Protein AF-A0A3D0T411-F1 (afdb_monomer_lite)

pLDDT: mean 79.05, std 13.19, range [39.53, 97.0]

Foldseek 3Di:
DDPVVVVVVVVVVVVVVVVVVVVVVVVVVVVVVVVVVVVVVVVCVVVVVVVPDPPDDPPDDADDDPAWDWQADAPLVLWFWTWIQHPQQKIFTWHQDPNHTGGQDIDHDHPQWDWHWDADPNWIWIWTQHPQQKIKTQTGDHNVRDCPPPHPPPDDSVDTDIDGDDPVVSVPDPDD

Secondary structure (DSSP, 8-state):
--HHHHHHHHHHHHHHHHHHHHHHHHHHHHHHHHHHHHHHHHHHHHHHHHHS----------PPSTT-EEEEE--GGGTPEEEEEETTTEEEEEEEETTEEEEEEEEE--TTSEEEEEEETTEEEEEEE-TTSEEEEEEPP-TTS----S-TTT---TT-EEEEPPHHHHTT-S--

Radius of gyration: 36.11 Å; chains: 1; bounding box: 95×29×91 Å

Sequence (176 aa):
MNVASQQVSFLKKRLRRDRIARSVISVFGYIVLLTMVMIIWHLFSQAMHIAASPGVKPRQEMPVLSGGEFLYVGDTANGQAAVIDGPGCSVSLARLDNGILSSRQTLRRPCSHSLDVVTSYGLPYVVDISASGQVRLLPVPTVSQPLRQSNFIDTPLANEMSFALPQGVWAQQTGW

Structure (mmCIF, N/CA/C/O backbone):
data_AF-A0A3D0T411-F1
#
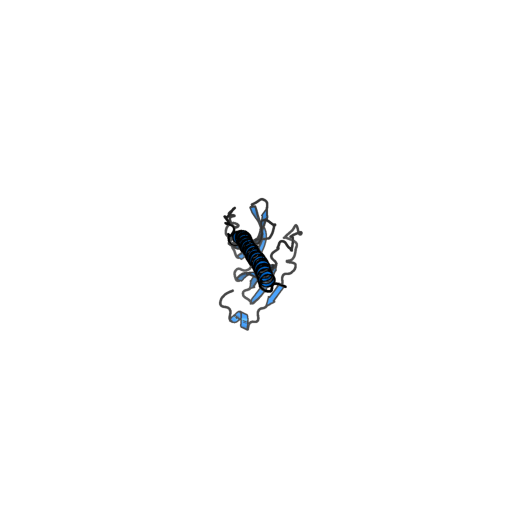_entry.id   AF-A0A3D0T411-F1
#
loop_
_atom_site.group_PDB
_atom_site.id
_atom_site.type_symbol
_atom_site.label_atom_id
_atom_site.label_alt_id
_atom_site.label_comp_id
_atom_site.label_asym_id
_atom_site.label_entity_id
_atom_site.label_seq_id
_atom_site.pdbx_PDB_ins_code
_atom_site.Cartn_x
_atom_site.Cartn_y
_atom_site.Cartn_z
_atom_site.occupancy
_atom_site.B_iso_or_equiv
_atom_site.auth_seq_id
_atom_site.auth_comp_id
_atom_site.auth_asym_id
_atom_site.auth_atom_id
_atom_site.pdbx_PDB_model_num
ATOM 1 N N . MET A 1 1 ? 74.985 -10.818 -60.826 1.00 50.50 1 MET A N 1
ATOM 2 C CA . MET A 1 1 ? 73.679 -10.726 -60.130 1.00 50.50 1 MET A CA 1
ATOM 3 C C . MET A 1 1 ? 73.614 -9.378 -59.413 1.00 50.50 1 MET A C 1
ATOM 5 O O . MET A 1 1 ? 74.494 -9.104 -58.611 1.00 50.50 1 MET A O 1
ATOM 9 N N . ASN A 1 2 ? 72.661 -8.502 -59.762 1.00 54.12 2 ASN A N 1
ATOM 10 C CA . ASN A 1 2 ? 72.645 -7.096 -59.323 1.00 54.12 2 ASN A CA 1
ATOM 11 C C . ASN A 1 2 ? 71.898 -6.902 -57.992 1.00 54.12 2 ASN A C 1
ATOM 13 O O . ASN A 1 2 ? 70.666 -6.863 -57.955 1.00 54.12 2 ASN A O 1
ATOM 17 N N . VAL A 1 3 ? 72.663 -6.707 -56.917 1.00 59.53 3 VAL A N 1
ATOM 18 C CA . VAL A 1 3 ? 72.201 -6.544 -55.524 1.00 59.53 3 VAL A CA 1
ATOM 19 C C . VAL A 1 3 ? 71.229 -5.360 -55.353 1.00 59.53 3 VAL A C 1
ATOM 21 O O . VAL A 1 3 ? 70.267 -5.442 -54.589 1.00 59.53 3 VAL A O 1
ATOM 24 N N . ALA A 1 4 ? 71.402 -4.295 -56.144 1.00 60.97 4 ALA A N 1
ATOM 25 C CA . ALA A 1 4 ? 70.545 -3.106 -56.125 1.00 60.97 4 ALA A CA 1
ATOM 26 C C . ALA A 1 4 ? 69.099 -3.388 -56.586 1.00 60.97 4 ALA A C 1
ATOM 28 O O . ALA A 1 4 ? 68.141 -2.900 -55.988 1.00 60.97 4 ALA A O 1
ATOM 29 N N . SER A 1 5 ? 68.917 -4.233 -57.609 1.00 61.34 5 SER A N 1
ATOM 30 C CA . SER A 1 5 ? 67.579 -4.607 -58.104 1.00 61.34 5 SER A CA 1
ATOM 31 C C . SER A 1 5 ? 66.794 -5.432 -57.076 1.00 61.34 5 SER A C 1
ATOM 33 O O . SER A 1 5 ? 65.580 -5.275 -56.913 1.00 61.34 5 SER A O 1
ATOM 35 N N . GLN A 1 6 ? 67.513 -6.250 -56.305 1.00 61.28 6 GLN A N 1
ATOM 36 C CA . GLN A 1 6 ? 66.954 -7.077 -55.248 1.00 61.28 6 GLN A CA 1
ATOM 37 C C . GLN A 1 6 ? 66.512 -6.201 -54.062 1.00 61.28 6 GLN A C 1
ATOM 39 O O . GLN A 1 6 ? 65.373 -6.331 -53.612 1.00 61.28 6 GLN A O 1
ATOM 44 N N . GLN A 1 7 ? 67.316 -5.217 -53.638 1.00 62.72 7 GLN A N 1
ATOM 45 C CA . GLN A 1 7 ? 66.957 -4.275 -52.564 1.00 62.72 7 GLN A CA 1
ATOM 46 C C . GLN A 1 7 ? 65.710 -3.423 -52.875 1.00 62.72 7 GLN A C 1
ATOM 48 O O . GLN A 1 7 ? 64.830 -3.292 -52.019 1.00 62.72 7 GLN A O 1
ATOM 53 N N . VAL A 1 8 ? 65.566 -2.907 -54.102 1.00 63.59 8 VAL A N 1
ATOM 54 C CA . VAL A 1 8 ? 64.381 -2.122 -54.513 1.00 63.59 8 VAL A CA 1
ATOM 55 C C . VAL A 1 8 ? 63.105 -2.975 -54.485 1.00 63.59 8 VAL A C 1
ATOM 57 O O . VAL A 1 8 ? 62.043 -2.509 -54.059 1.00 63.59 8 VAL A O 1
ATOM 60 N N . SER A 1 9 ? 63.199 -4.253 -54.870 1.00 67.00 9 SER A N 1
ATOM 61 C CA . SER A 1 9 ? 62.064 -5.183 -54.821 1.00 67.00 9 SER A CA 1
ATOM 62 C C . SER A 1 9 ? 61.599 -5.483 -53.384 1.00 67.00 9 SER A C 1
ATOM 64 O O . SER A 1 9 ? 60.392 -5.503 -53.115 1.00 67.00 9 SER A O 1
ATOM 66 N N . PHE A 1 10 ? 62.536 -5.617 -52.435 1.00 69.25 10 PHE A N 1
ATOM 67 C CA . PHE A 1 10 ? 62.240 -5.817 -51.013 1.00 69.25 10 PHE A CA 1
ATOM 68 C C . PHE A 1 10 ? 61.581 -4.585 -50.380 1.00 69.25 10 PHE A C 1
ATOM 70 O O . PHE A 1 10 ? 60.576 -4.724 -49.676 1.00 69.25 10 PHE A O 1
ATOM 77 N N . LEU A 1 11 ? 62.078 -3.378 -50.674 1.00 71.88 11 LEU A N 1
ATOM 78 C CA . LEU A 1 11 ? 61.487 -2.126 -50.185 1.00 71.88 11 LEU A CA 1
ATOM 79 C C . LEU A 1 11 ? 60.061 -1.920 -50.719 1.00 71.88 11 LEU A C 1
ATOM 81 O O . LEU A 1 11 ? 59.152 -1.601 -49.950 1.00 71.88 11 LEU A O 1
ATOM 85 N N . LYS A 1 12 ? 59.821 -2.203 -52.008 1.00 72.75 12 LYS A N 1
ATOM 86 C CA . LYS A 1 12 ? 58.486 -2.122 -52.629 1.00 72.75 12 LYS A CA 1
ATOM 87 C C . LYS A 1 12 ? 57.496 -3.125 -52.020 1.00 72.75 12 LYS A C 1
ATOM 89 O O . LYS A 1 12 ? 56.330 -2.786 -51.806 1.00 72.75 12 LYS A O 1
ATOM 94 N N . LYS A 1 13 ? 57.950 -4.342 -51.696 1.00 73.88 13 LYS A N 1
ATOM 95 C CA . LYS A 1 13 ? 57.141 -5.365 -51.006 1.00 73.88 13 LYS A CA 1
ATOM 96 C C . LYS A 1 13 ? 56.803 -4.948 -49.569 1.00 73.88 13 LYS A C 1
ATOM 98 O O . LYS A 1 13 ? 55.662 -5.119 -49.139 1.00 73.88 13 LYS A O 1
ATOM 103 N N . ARG A 1 14 ? 57.755 -4.342 -48.851 1.00 73.12 14 ARG A N 1
ATOM 104 C CA . ARG A 1 14 ? 57.558 -3.837 -47.481 1.00 73.12 14 ARG A CA 1
ATOM 105 C C . ARG A 1 14 ? 56.563 -2.674 -47.438 1.00 73.12 14 ARG A C 1
ATOM 107 O O . ARG A 1 14 ? 55.653 -2.708 -46.621 1.00 73.12 14 ARG A O 1
ATOM 114 N N . LEU A 1 15 ? 56.661 -1.727 -48.376 1.00 75.44 15 LEU A N 1
ATOM 115 C CA . LEU A 1 15 ? 55.732 -0.594 -48.511 1.00 75.44 15 LEU A CA 1
ATOM 116 C C . LEU A 1 15 ? 54.283 -1.029 -48.779 1.00 75.44 15 LEU A C 1
ATOM 118 O O . LEU A 1 15 ? 53.353 -0.455 -48.215 1.00 75.44 15 LEU A O 1
ATOM 122 N N . ARG A 1 16 ? 54.067 -2.062 -49.608 1.00 75.94 16 ARG A N 1
ATOM 123 C CA . ARG A 1 16 ? 52.720 -2.622 -49.832 1.00 75.94 16 ARG A CA 1
ATOM 124 C C . ARG A 1 16 ? 52.153 -3.256 -48.567 1.00 75.94 16 ARG A C 1
ATOM 126 O O . ARG A 1 16 ? 50.993 -3.019 -48.247 1.00 75.94 16 ARG A O 1
ATOM 133 N N . ARG A 1 17 ? 52.970 -4.018 -47.834 1.00 77.62 17 ARG A N 1
ATOM 134 C CA . ARG A 1 17 ? 52.554 -4.637 -46.568 1.00 77.62 17 ARG A CA 1
ATOM 135 C C . ARG A 1 17 ? 52.223 -3.588 -45.508 1.00 77.62 17 ARG A C 1
ATOM 137 O O . ARG A 1 17 ? 51.233 -3.744 -44.809 1.00 77.62 17 ARG A O 1
ATOM 144 N N . ASP A 1 18 ? 52.997 -2.508 -45.448 1.00 80.62 18 ASP A N 1
ATOM 145 C CA . ASP A 1 18 ? 52.773 -1.407 -44.507 1.00 80.62 18 ASP A CA 1
ATOM 146 C C . ASP A 1 18 ? 51.492 -0.617 -44.834 1.00 80.62 18 ASP A C 1
ATOM 148 O O . ASP A 1 18 ? 50.728 -0.254 -43.943 1.00 80.62 18 ASP A O 1
ATOM 152 N N . ARG A 1 19 ? 51.183 -0.425 -46.126 1.00 81.06 19 ARG A N 1
ATOM 153 C CA . ARG A 1 19 ? 49.922 0.194 -46.569 1.00 81.06 19 ARG A CA 1
ATOM 154 C C . ARG A 1 19 ? 48.703 -0.678 -46.261 1.00 81.06 19 ARG A C 1
ATOM 156 O O . ARG A 1 19 ? 47.691 -0.152 -45.808 1.00 81.06 19 ARG A O 1
ATOM 163 N N . ILE A 1 20 ? 48.807 -1.992 -46.470 1.00 83.94 20 ILE A N 1
ATOM 164 C CA . ILE A 1 20 ? 47.746 -2.942 -46.105 1.00 83.94 20 ILE A CA 1
ATOM 165 C C . ILE A 1 20 ? 47.559 -2.949 -44.585 1.00 83.94 20 ILE A C 1
ATOM 167 O O . ILE A 1 20 ? 46.431 -2.835 -44.123 1.00 83.94 20 ILE A O 1
ATOM 171 N N . ALA A 1 21 ? 48.647 -2.993 -43.810 1.00 83.56 21 ALA A N 1
ATOM 172 C CA . ALA A 1 21 ? 48.584 -2.962 -42.351 1.00 83.56 21 ALA A CA 1
ATOM 173 C C . ALA A 1 21 ? 47.899 -1.687 -41.833 1.00 83.56 21 ALA A C 1
ATOM 175 O O . ALA A 1 21 ? 46.971 -1.782 -41.036 1.00 83.56 21 ALA A O 1
ATOM 176 N N . ARG A 1 22 ? 48.272 -0.503 -42.341 1.00 85.19 22 ARG A N 1
ATOM 177 C CA . ARG A 1 22 ? 47.597 0.757 -41.977 1.00 85.19 22 ARG A CA 1
ATOM 178 C C . ARG A 1 22 ? 46.120 0.760 -42.350 1.00 85.19 22 ARG A C 1
ATOM 180 O O . ARG A 1 22 ? 45.303 1.223 -41.561 1.00 85.19 22 ARG A O 1
ATOM 187 N N . SER A 1 23 ? 45.772 0.225 -43.520 1.00 87.25 23 SER A N 1
ATOM 188 C CA . SER A 1 23 ? 44.373 0.128 -43.940 1.00 87.25 23 SER A CA 1
ATOM 189 C C . SER A 1 23 ? 43.571 -0.795 -43.024 1.00 87.25 23 SER A C 1
ATOM 191 O O . SER A 1 23 ? 42.468 -0.439 -42.630 1.00 87.25 23 SER A O 1
ATOM 193 N N . VAL A 1 24 ? 44.123 -1.952 -42.645 1.00 89.75 24 VAL A N 1
ATOM 194 C CA . VAL A 1 24 ? 43.460 -2.907 -41.743 1.00 89.75 24 VAL A CA 1
ATOM 195 C C . VAL A 1 24 ? 43.257 -2.295 -40.358 1.00 89.75 24 VAL A C 1
ATOM 197 O O . VAL A 1 24 ? 42.156 -2.367 -39.820 1.00 89.75 24 VAL A O 1
ATOM 200 N N . ILE A 1 25 ? 44.283 -1.635 -39.812 1.00 91.62 25 ILE A N 1
ATOM 201 C CA . ILE A 1 25 ? 44.207 -0.967 -38.505 1.00 91.62 25 ILE A CA 1
ATOM 202 C C . ILE A 1 25 ? 43.141 0.136 -38.525 1.00 91.62 25 ILE A C 1
ATOM 204 O O . ILE A 1 25 ? 42.326 0.218 -37.610 1.00 91.62 25 ILE A O 1
ATOM 208 N N . SER A 1 26 ? 43.104 0.951 -39.583 1.00 91.31 26 SER A N 1
ATOM 209 C CA . SER A 1 26 ? 42.122 2.033 -39.705 1.00 91.31 26 SER A CA 1
ATOM 210 C C . SER A 1 26 ? 40.691 1.515 -39.849 1.00 91.31 26 SER A C 1
ATOM 212 O O . SER A 1 26 ? 39.783 2.079 -39.244 1.00 91.31 26 SER A O 1
ATOM 214 N N . VAL A 1 27 ? 40.475 0.453 -40.631 1.00 94.12 27 VAL A N 1
ATOM 215 C CA . VAL A 1 27 ? 39.143 -0.147 -40.808 1.00 94.12 27 VAL A CA 1
ATOM 216 C C . VAL A 1 27 ? 38.668 -0.783 -39.505 1.00 94.12 27 VAL A C 1
ATOM 218 O O . VAL A 1 27 ? 37.534 -0.555 -39.096 1.00 94.12 27 VAL A O 1
ATOM 221 N N . PHE A 1 28 ? 39.540 -1.520 -38.812 1.00 94.75 28 PHE A N 1
ATOM 222 C CA . PHE A 1 28 ? 39.199 -2.126 -37.527 1.00 94.75 28 PHE A CA 1
ATOM 223 C C . PHE A 1 28 ? 38.874 -1.066 -36.468 1.00 94.75 28 PHE A C 1
ATOM 225 O O . PHE A 1 28 ? 37.868 -1.184 -35.776 1.00 94.75 28 PHE A O 1
ATOM 232 N N . GLY A 1 29 ? 39.662 0.012 -36.396 1.00 94.31 29 GLY A N 1
ATOM 233 C CA . GLY A 1 29 ? 39.377 1.139 -35.506 1.00 94.31 29 GLY A CA 1
ATOM 234 C C . GLY A 1 29 ? 38.018 1.785 -35.787 1.00 94.31 29 GLY A C 1
ATOM 235 O O . GLY A 1 29 ? 37.276 2.079 -34.853 1.00 94.31 29 GLY A O 1
ATOM 236 N N . TYR A 1 30 ? 37.653 1.939 -37.064 1.00 95.94 30 TYR A N 1
ATOM 237 C CA . TYR A 1 30 ? 36.353 2.488 -37.450 1.00 95.94 30 TYR A CA 1
ATOM 238 C C . TYR A 1 30 ? 35.194 1.568 -37.049 1.00 95.94 30 TYR A C 1
ATOM 240 O O . TYR A 1 30 ? 34.191 2.039 -36.520 1.00 95.94 30 TYR A O 1
ATOM 248 N N . ILE A 1 31 ? 35.349 0.254 -37.245 1.00 96.44 31 ILE A N 1
ATOM 249 C CA . ILE A 1 31 ? 34.356 -0.744 -36.828 1.00 96.44 31 ILE A CA 1
ATOM 250 C C . ILE A 1 31 ? 34.164 -0.694 -35.311 1.00 96.44 31 ILE A C 1
ATOM 252 O O . ILE A 1 31 ? 33.030 -0.607 -34.849 1.00 96.44 31 ILE A O 1
ATOM 256 N N . VAL A 1 32 ? 35.252 -0.684 -34.535 1.00 96.38 32 VAL A N 1
ATOM 257 C CA . VAL A 1 32 ? 35.176 -0.612 -33.069 1.00 96.38 32 VAL A CA 1
ATOM 258 C C . VAL A 1 32 ? 34.461 0.664 -32.627 1.00 96.38 32 VAL A C 1
ATOM 260 O O . VAL A 1 32 ? 33.531 0.592 -31.826 1.00 96.38 32 VAL A O 1
ATOM 263 N N . LEU A 1 33 ? 34.821 1.818 -33.190 1.00 96.50 33 LEU A N 1
ATOM 264 C CA . LEU A 1 33 ? 34.190 3.092 -32.846 1.00 96.50 33 LEU A CA 1
ATOM 265 C C . LEU A 1 33 ? 32.692 3.093 -33.185 1.00 96.50 33 LEU A C 1
ATOM 267 O O . LEU A 1 33 ? 31.878 3.492 -32.355 1.00 96.50 33 LEU A O 1
ATOM 271 N N . LEU A 1 34 ? 32.315 2.569 -34.355 1.00 96.81 34 LEU A N 1
ATOM 272 C CA . LEU A 1 34 ? 30.917 2.439 -34.767 1.00 96.81 34 LEU A CA 1
ATOM 273 C C . LEU A 1 34 ? 30.141 1.524 -33.812 1.00 96.81 34 LEU A C 1
ATOM 275 O O . LEU A 1 34 ? 29.067 1.898 -33.343 1.00 96.81 34 LEU A O 1
ATOM 279 N N . THR A 1 35 ? 30.699 0.360 -33.467 1.00 96.38 35 THR A N 1
ATOM 280 C CA . THR A 1 35 ? 30.056 -0.563 -32.518 1.00 96.38 35 THR A CA 1
ATOM 281 C C . THR A 1 35 ? 29.911 0.050 -31.127 1.00 96.38 35 THR A C 1
ATOM 283 O O . THR A 1 35 ? 28.869 -0.116 -30.501 1.00 96.38 35 THR A O 1
ATOM 286 N N . MET A 1 36 ? 30.893 0.823 -30.659 1.00 96.62 36 MET A N 1
ATOM 287 C CA . MET A 1 36 ? 30.819 1.486 -29.359 1.00 96.62 36 MET A CA 1
ATOM 288 C C . MET A 1 36 ? 29.717 2.553 -29.331 1.00 96.62 36 MET A C 1
ATOM 290 O O . MET A 1 36 ? 28.912 2.577 -28.401 1.00 96.62 36 MET A O 1
ATOM 294 N N . VAL A 1 37 ? 29.621 3.383 -30.375 1.00 97.00 37 VAL A N 1
ATOM 295 C CA . VAL A 1 37 ? 28.545 4.380 -30.514 1.00 97.00 37 VAL A CA 1
ATOM 296 C C . VAL A 1 37 ? 27.178 3.704 -30.582 1.00 97.00 37 VAL A C 1
ATOM 298 O O . VAL A 1 37 ? 26.252 4.135 -29.898 1.00 97.00 37 VAL A O 1
ATOM 301 N N . MET A 1 38 ? 27.055 2.621 -31.355 1.00 95.62 38 MET A N 1
ATOM 302 C CA . MET A 1 38 ? 25.819 1.844 -31.443 1.00 95.62 38 MET A CA 1
ATOM 303 C C . MET A 1 38 ? 25.394 1.315 -30.068 1.00 95.62 38 MET A C 1
ATOM 305 O O . MET A 1 38 ? 24.225 1.436 -29.706 1.00 95.62 38 MET A O 1
ATOM 309 N N . ILE A 1 39 ? 26.329 0.762 -29.290 1.00 95.88 39 ILE A N 1
ATOM 310 C CA . ILE A 1 39 ? 26.048 0.238 -27.948 1.00 95.88 39 ILE A CA 1
ATOM 311 C C . ILE A 1 39 ? 25.609 1.362 -27.009 1.00 95.88 39 ILE A C 1
ATOM 313 O O . ILE A 1 39 ? 24.589 1.215 -26.340 1.00 95.88 39 ILE A O 1
ATOM 317 N N . ILE A 1 40 ? 26.326 2.492 -26.976 1.00 94.06 40 ILE A N 1
ATOM 318 C CA . ILE A 1 40 ? 25.945 3.639 -26.137 1.00 94.06 40 ILE A CA 1
ATOM 319 C C . ILE A 1 40 ? 24.537 4.115 -26.502 1.00 94.06 40 ILE A C 1
ATOM 321 O O . ILE A 1 40 ? 23.697 4.269 -25.619 1.00 94.06 40 ILE A O 1
ATOM 325 N N . TRP A 1 41 ? 24.259 4.303 -27.794 1.00 94.56 41 TRP A N 1
ATOM 326 C CA . TRP A 1 41 ? 22.942 4.725 -28.268 1.00 94.56 41 TRP A CA 1
ATOM 327 C C . TRP A 1 41 ? 21.843 3.750 -27.842 1.00 94.56 41 TRP A C 1
ATOM 329 O O . TRP A 1 41 ? 20.798 4.159 -27.336 1.00 94.56 41 TRP A O 1
ATOM 339 N N . HIS A 1 42 ? 22.094 2.450 -28.004 1.00 92.75 42 HIS A N 1
ATOM 340 C CA . HIS A 1 42 ? 21.149 1.409 -27.626 1.00 92.75 42 HIS A CA 1
ATOM 341 C C . HIS A 1 42 ? 20.869 1.405 -26.118 1.00 92.75 42 HIS A C 1
ATOM 343 O O . HIS A 1 42 ? 19.708 1.344 -25.714 1.00 92.75 42 HIS A O 1
ATOM 349 N N . LEU A 1 43 ? 21.909 1.541 -25.290 1.00 89.62 43 LEU A N 1
ATOM 350 C CA . LEU A 1 43 ? 21.780 1.616 -23.834 1.00 89.62 43 LEU A CA 1
ATOM 351 C C . LEU A 1 43 ? 21.003 2.860 -23.397 1.00 89.62 43 LEU A C 1
ATOM 353 O O . LEU A 1 43 ? 20.103 2.751 -22.569 1.00 89.62 43 LEU A O 1
ATOM 357 N N . PHE A 1 44 ? 21.295 4.026 -23.980 1.00 88.94 44 PHE A N 1
ATOM 358 C CA . PHE A 1 44 ? 20.564 5.258 -23.678 1.00 88.94 44 PHE A CA 1
ATOM 359 C C . PHE A 1 44 ? 19.092 5.163 -24.076 1.00 88.94 44 PHE A C 1
ATOM 361 O O . PHE A 1 44 ? 18.229 5.523 -23.280 1.00 88.94 44 PHE A O 1
ATOM 368 N N . SER A 1 45 ? 18.789 4.634 -25.265 1.00 86.06 45 SER A N 1
ATOM 369 C CA . SER A 1 45 ? 17.407 4.466 -25.722 1.00 86.06 45 SER A CA 1
ATOM 370 C C . SER A 1 45 ? 16.598 3.556 -24.796 1.00 86.06 45 SER A C 1
ATOM 372 O O . SER A 1 45 ? 15.427 3.837 -24.561 1.00 86.06 45 SER A O 1
ATOM 374 N N . GLN A 1 46 ? 17.198 2.492 -24.252 1.00 83.62 46 GLN A N 1
ATOM 375 C CA . GLN A 1 46 ? 16.521 1.620 -23.289 1.00 83.62 46 GLN A CA 1
ATOM 376 C C . GLN A 1 46 ? 16.383 2.278 -21.912 1.00 83.62 46 GLN A C 1
ATOM 378 O O . GLN A 1 46 ? 15.305 2.263 -21.320 1.00 83.62 46 GLN A O 1
ATOM 383 N N . ALA A 1 47 ? 17.458 2.888 -21.408 1.00 81.19 47 ALA A N 1
ATOM 384 C CA . ALA A 1 47 ? 17.473 3.501 -20.084 1.00 81.19 47 ALA A CA 1
ATOM 385 C C . ALA A 1 47 ? 16.532 4.710 -19.990 1.00 81.19 47 ALA A C 1
ATOM 387 O O . ALA A 1 47 ? 15.926 4.933 -18.944 1.00 81.19 47 ALA A O 1
ATOM 388 N N . MET A 1 48 ? 16.354 5.465 -21.078 1.00 77.25 48 MET A N 1
ATOM 389 C CA . MET A 1 48 ? 15.485 6.643 -21.105 1.00 77.25 48 MET A CA 1
ATOM 390 C C . MET A 1 48 ? 14.014 6.293 -20.838 1.00 77.25 48 MET A C 1
ATOM 392 O O . MET A 1 48 ? 13.333 7.041 -20.142 1.00 77.25 48 MET A O 1
ATOM 396 N N . HIS A 1 49 ? 13.537 5.139 -21.314 1.00 69.94 49 HIS A N 1
ATOM 397 C CA . HIS A 1 49 ? 12.173 4.675 -21.040 1.00 69.94 49 HIS A CA 1
ATOM 398 C C . HIS A 1 49 ? 11.947 4.269 -19.578 1.00 69.94 49 HIS A C 1
ATOM 400 O O . HIS A 1 49 ? 10.813 4.308 -19.116 1.00 69.94 49 HIS A O 1
ATOM 406 N N . ILE A 1 50 ? 13.007 3.901 -18.854 1.00 67.88 50 ILE A N 1
ATOM 407 C CA . ILE A 1 50 ? 12.942 3.552 -17.427 1.00 67.88 50 ILE A CA 1
ATOM 408 C C . ILE A 1 50 ? 13.125 4.807 -16.561 1.00 67.88 50 ILE A C 1
ATOM 410 O O . ILE A 1 50 ? 12.486 4.947 -15.522 1.00 67.88 50 ILE A O 1
ATOM 414 N N . ALA A 1 51 ? 13.989 5.732 -16.993 1.00 68.25 51 ALA A N 1
ATOM 415 C CA . ALA A 1 51 ? 14.271 6.980 -16.288 1.00 68.25 51 ALA A CA 1
ATOM 416 C C . ALA A 1 51 ? 13.132 8.006 -16.402 1.00 68.25 51 ALA A C 1
ATOM 418 O O . ALA A 1 51 ? 12.952 8.827 -15.503 1.00 68.25 51 ALA A O 1
ATOM 419 N N . ALA A 1 52 ? 12.351 7.968 -17.485 1.00 69.00 52 ALA A N 1
ATOM 420 C CA . ALA A 1 52 ? 11.111 8.722 -17.577 1.00 69.00 52 ALA A CA 1
ATOM 421 C C . ALA A 1 52 ? 10.084 8.083 -16.636 1.00 69.00 52 ALA A C 1
ATOM 423 O O . ALA A 1 52 ? 9.458 7.079 -16.981 1.00 69.00 52 ALA A O 1
ATOM 424 N N . SER A 1 53 ? 9.921 8.649 -15.434 1.00 65.81 53 SER A N 1
ATOM 425 C CA . SER A 1 53 ? 8.861 8.198 -14.538 1.00 65.81 53 SER A CA 1
ATOM 426 C C . SER A 1 53 ? 7.524 8.316 -15.277 1.00 65.81 53 SER A C 1
ATOM 428 O O . SER A 1 53 ? 7.251 9.347 -15.909 1.00 65.81 53 SER A O 1
ATOM 430 N N . PRO A 1 54 ? 6.690 7.264 -15.277 1.00 65.38 54 PRO A N 1
ATOM 431 C CA . PRO A 1 54 ? 5.372 7.373 -15.867 1.00 65.38 54 PRO A CA 1
ATOM 432 C C . PRO A 1 54 ? 4.649 8.508 -15.144 1.00 65.38 54 PRO A C 1
ATOM 434 O O . PRO A 1 54 ? 4.591 8.534 -13.915 1.00 65.38 54 PRO A O 1
ATOM 437 N N . GLY A 1 55 ? 4.132 9.475 -15.902 1.00 69.94 55 GLY A N 1
ATOM 438 C CA . GLY A 1 55 ? 3.321 10.551 -15.348 1.00 69.94 55 GLY A CA 1
ATOM 439 C C . GLY A 1 55 ? 2.025 9.968 -14.797 1.00 69.94 55 GLY A C 1
ATOM 440 O O . GLY A 1 55 ? 1.039 9.865 -15.524 1.00 69.94 55 GLY A O 1
ATOM 441 N N . VAL A 1 56 ? 2.033 9.543 -13.533 1.00 70.75 56 VAL A N 1
ATOM 442 C CA . VAL A 1 56 ? 0.851 9.008 -12.857 1.00 70.75 56 VAL A CA 1
ATOM 443 C C . VAL A 1 56 ? -0.085 10.179 -12.587 1.00 70.75 56 VAL A C 1
ATOM 445 O O . VAL A 1 56 ? 0.151 10.994 -11.699 1.00 70.75 56 VAL A O 1
ATOM 448 N N . LYS A 1 57 ? -1.142 10.291 -13.393 1.00 75.44 57 LYS A N 1
ATOM 449 C CA . LYS A 1 57 ? -2.240 11.222 -13.132 1.00 75.44 57 LYS A CA 1
ATOM 450 C C . LYS A 1 57 ? -3.322 10.491 -12.336 1.00 75.44 57 LYS A C 1
ATOM 452 O O . LYS A 1 57 ? -3.691 9.385 -12.743 1.00 75.44 57 LYS A O 1
ATOM 457 N N . PRO A 1 58 ? -3.861 11.083 -11.256 1.00 72.31 58 PRO A N 1
ATOM 458 C CA . PRO A 1 58 ? -5.043 10.549 -10.593 1.00 72.31 58 PRO A CA 1
ATOM 459 C C . PRO A 1 58 ? -6.167 10.401 -11.623 1.00 72.31 58 PRO A C 1
ATOM 461 O O . PRO A 1 58 ? -6.569 11.376 -12.256 1.00 72.31 58 PRO A O 1
ATOM 464 N N . ARG A 1 59 ? -6.625 9.167 -11.858 1.00 74.31 59 ARG A N 1
ATOM 465 C CA . ARG A 1 59 ? -7.712 8.896 -12.814 1.00 74.31 59 ARG A CA 1
ATOM 466 C C . ARG A 1 59 ? -9.082 9.106 -12.177 1.00 74.31 59 ARG A C 1
ATOM 468 O O . ARG A 1 59 ? -10.026 9.460 -12.875 1.00 74.31 59 ARG A O 1
ATOM 475 N N . GLN A 1 60 ? -9.186 8.841 -10.877 1.00 73.56 60 GLN A N 1
ATOM 476 C CA . GLN A 1 60 ? -10.440 8.861 -10.144 1.00 73.56 60 GLN A CA 1
ATOM 477 C C . GLN A 1 60 ? -10.170 9.104 -8.661 1.00 73.56 60 GLN A C 1
ATOM 479 O O . GLN A 1 60 ? -9.288 8.474 -8.080 1.00 73.56 60 GLN A O 1
ATOM 484 N N . GLU A 1 61 ? -10.956 9.991 -8.065 1.00 75.88 61 GLU A N 1
ATOM 485 C CA . GLU A 1 61 ? -11.040 10.169 -6.620 1.00 75.88 61 GLU A CA 1
ATOM 486 C C . GLU A 1 61 ? -12.328 9.500 -6.149 1.00 75.88 61 GLU A C 1
ATOM 488 O O . GLU A 1 61 ? -13.390 9.679 -6.751 1.00 75.88 61 GLU A O 1
ATOM 493 N N . MET A 1 62 ? -12.228 8.678 -5.109 1.00 75.25 62 MET A N 1
ATOM 494 C CA . MET A 1 62 ? -13.379 8.015 -4.509 1.00 75.25 62 MET A CA 1
ATOM 495 C C . MET A 1 62 ? -13.520 8.507 -3.076 1.00 75.25 62 MET A C 1
ATOM 497 O O . MET A 1 62 ? -12.556 8.394 -2.313 1.00 75.25 62 MET A O 1
ATOM 501 N N . PRO A 1 63 ? -14.687 9.048 -2.691 1.00 75.31 63 PRO A N 1
ATOM 502 C CA . PRO A 1 63 ? -14.902 9.438 -1.313 1.00 75.31 63 PRO A CA 1
ATOM 503 C C . PRO A 1 63 ? -14.859 8.194 -0.424 1.00 75.31 63 PRO A C 1
ATOM 505 O O . PRO A 1 63 ? -15.393 7.134 -0.764 1.00 75.31 63 PRO A O 1
ATOM 508 N N . VAL A 1 64 ? -14.218 8.343 0.730 1.00 79.44 64 VAL A N 1
ATOM 509 C CA . VAL A 1 64 ? -14.307 7.374 1.821 1.00 79.44 64 VAL A CA 1
ATOM 510 C C . VAL A 1 64 ? -15.764 7.246 2.280 1.00 79.44 64 VAL A C 1
ATOM 512 O O . VAL A 1 64 ? -16.560 8.178 2.121 1.00 79.44 64 VAL A O 1
ATOM 515 N N . LEU A 1 65 ? -16.135 6.083 2.831 1.00 77.94 65 LEU A N 1
ATOM 516 C CA . LEU A 1 65 ? -17.465 5.900 3.415 1.00 77.94 65 LEU A CA 1
ATOM 517 C C . LEU A 1 65 ? -17.742 7.009 4.443 1.00 77.94 65 LEU A C 1
ATOM 519 O O . LEU A 1 65 ? -16.844 7.461 5.150 1.00 77.94 65 LEU A O 1
ATOM 523 N N . SER A 1 66 ? -18.995 7.462 4.503 1.00 76.69 66 SER A N 1
ATOM 524 C CA . SER A 1 66 ? -19.405 8.656 5.247 1.00 76.69 66 SER A CA 1
ATOM 525 C C . SER A 1 66 ? -18.898 8.665 6.695 1.00 76.69 66 SER A C 1
ATOM 527 O O . SER A 1 66 ? -19.317 7.840 7.507 1.00 76.69 66 SER A O 1
ATOM 529 N N . GLY A 1 67 ? -18.028 9.635 7.001 1.00 77.31 67 GLY A N 1
ATOM 530 C CA . GLY A 1 67 ? -17.472 9.870 8.336 1.00 77.31 67 GLY A CA 1
ATOM 531 C C . GLY A 1 67 ? -16.304 8.965 8.733 1.00 77.31 67 GLY A C 1
ATOM 532 O O . GLY A 1 67 ? -15.963 8.951 9.912 1.00 77.31 67 GLY A O 1
ATOM 533 N N . GLY A 1 68 ? -15.735 8.200 7.797 1.00 83.31 68 GLY A N 1
ATOM 534 C CA . GLY A 1 68 ? -14.563 7.360 8.038 1.00 83.31 68 GLY A CA 1
ATOM 535 C C . GLY A 1 68 ? -13.274 7.867 7.390 1.00 83.31 68 GLY A C 1
ATOM 536 O O . GLY A 1 68 ? -13.295 8.803 6.597 1.00 83.31 68 GLY A O 1
ATOM 537 N N . GLU A 1 69 ? -12.160 7.213 7.703 1.00 89.00 69 GLU 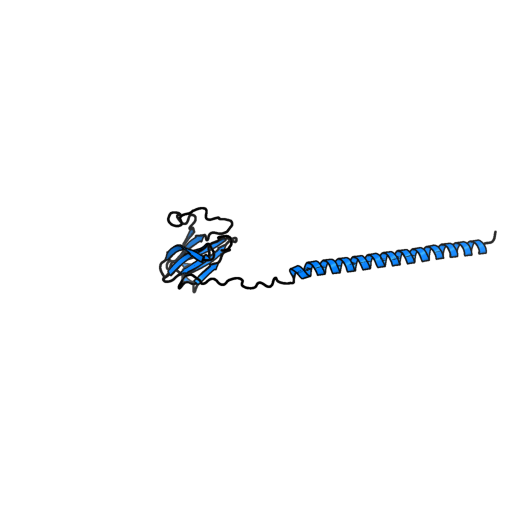A N 1
ATOM 538 C CA . GLU A 1 69 ? -10.823 7.446 7.151 1.00 89.00 69 GLU A CA 1
ATOM 539 C C . GLU A 1 69 ? -10.231 6.132 6.624 1.00 89.00 69 GLU A C 1
ATOM 541 O O . GLU A 1 69 ? -10.483 5.056 7.166 1.00 89.00 69 GLU A O 1
ATOM 546 N N . PHE A 1 70 ? -9.455 6.190 5.540 1.00 89.31 70 PHE A N 1
ATOM 547 C CA . PHE A 1 70 ? -8.747 5.014 5.041 1.00 89.31 70 PHE A CA 1
ATOM 548 C C . PHE A 1 70 ? -7.518 4.723 5.898 1.00 89.31 70 PHE A C 1
ATOM 550 O O . PHE A 1 70 ? -6.572 5.500 5.901 1.00 89.31 70 PHE A O 1
ATOM 557 N N . LEU A 1 71 ? -7.496 3.555 6.533 1.00 88.94 71 LEU A N 1
ATOM 558 C CA . LEU A 1 71 ? -6.302 3.035 7.203 1.00 88.94 71 LEU A CA 1
ATOM 559 C C . LEU A 1 71 ? -5.419 2.240 6.241 1.00 88.94 71 LEU A C 1
ATOM 561 O O . LEU A 1 71 ? -4.199 2.227 6.348 1.00 88.94 71 LEU A O 1
ATOM 565 N N . TYR A 1 72 ? -6.044 1.555 5.283 1.00 89.75 72 TYR A N 1
ATOM 566 C CA . TYR A 1 72 ? -5.342 0.780 4.270 1.00 89.75 72 TYR A CA 1
ATOM 567 C C . TYR A 1 72 ? -6.160 0.708 2.989 1.00 89.75 72 TYR A C 1
ATOM 569 O O . TYR A 1 72 ? -7.375 0.516 3.020 1.00 89.75 72 TYR A O 1
ATOM 577 N N . VAL A 1 73 ? -5.485 0.809 1.847 1.00 89.56 73 VAL A N 1
ATOM 578 C CA . VAL A 1 73 ? -6.101 0.650 0.530 1.00 89.56 73 VAL A CA 1
ATOM 579 C C . VAL A 1 73 ? -5.303 -0.389 -0.239 1.00 89.56 73 VAL A C 1
ATOM 581 O O . VAL A 1 73 ? -4.190 -0.123 -0.690 1.00 89.56 73 VAL A O 1
ATOM 584 N N . GLY A 1 74 ? -5.872 -1.587 -0.370 1.00 85.44 74 GLY A N 1
ATOM 585 C CA . GLY A 1 74 ? -5.342 -2.602 -1.271 1.00 85.44 74 GLY A CA 1
ATOM 586 C C . GLY A 1 74 ? -5.619 -2.260 -2.735 1.00 85.44 74 GLY A C 1
ATOM 587 O O . GLY A 1 74 ? -6.192 -1.223 -3.073 1.00 85.44 74 GLY A O 1
ATOM 588 N N . ASP A 1 75 ? -5.272 -3.181 -3.625 1.00 84.44 75 ASP A N 1
ATOM 589 C CA . ASP A 1 75 ? -5.665 -3.126 -5.033 1.00 84.44 75 ASP A CA 1
ATOM 590 C C . ASP A 1 75 ? -7.175 -3.382 -5.196 1.00 84.44 75 ASP A C 1
ATOM 592 O O . ASP A 1 75 ? -7.638 -4.476 -5.537 1.00 84.44 75 ASP A O 1
ATOM 596 N N . THR A 1 76 ? -7.965 -2.358 -4.881 1.00 82.19 76 THR A N 1
ATOM 597 C CA . THR A 1 76 ? -9.428 -2.409 -4.908 1.00 82.19 76 THR A CA 1
ATOM 598 C C . THR A 1 76 ? -9.969 -2.641 -6.319 1.00 82.19 76 THR A C 1
ATOM 600 O O . THR A 1 76 ? -11.015 -3.273 -6.464 1.00 82.19 76 THR A O 1
ATOM 603 N N . ALA A 1 77 ? -9.234 -2.227 -7.359 1.00 79.56 77 ALA A N 1
ATOM 604 C CA . ALA A 1 77 ? -9.574 -2.493 -8.756 1.00 79.56 77 ALA A CA 1
ATOM 605 C C . ALA A 1 77 ? -9.527 -3.994 -9.083 1.00 79.56 77 ALA A C 1
ATOM 607 O O . ALA A 1 77 ? -10.383 -4.492 -9.812 1.00 79.56 77 ALA A O 1
ATOM 608 N N . ASN A 1 78 ? -8.586 -4.726 -8.484 1.00 78.25 78 ASN A N 1
ATOM 609 C CA . ASN A 1 78 ? -8.507 -6.186 -8.571 1.00 78.25 78 ASN A CA 1
ATOM 610 C C . ASN A 1 78 ? -9.245 -6.904 -7.426 1.00 78.25 78 ASN A C 1
ATOM 612 O O . ASN A 1 78 ? -9.075 -8.105 -7.211 1.00 78.25 78 ASN A O 1
ATOM 616 N N . GLY A 1 79 ? -10.112 -6.188 -6.702 1.00 75.69 79 GLY A N 1
ATOM 617 C CA . GLY A 1 79 ? -11.003 -6.765 -5.702 1.00 75.69 79 GLY A CA 1
ATOM 618 C C . GLY A 1 79 ? -10.392 -6.990 -4.319 1.00 75.69 79 GLY A C 1
ATOM 619 O O . GLY A 1 79 ? -10.995 -7.715 -3.524 1.00 75.69 79 GLY A O 1
ATOM 620 N N . GLN A 1 80 ? -9.237 -6.391 -4.011 1.00 83.38 80 GLN A N 1
ATOM 621 C CA . GLN A 1 80 ? -8.725 -6.356 -2.638 1.00 83.38 80 GLN A CA 1
ATOM 622 C C . GLN A 1 80 ? -9.593 -5.468 -1.748 1.00 83.38 80 GLN A C 1
ATOM 624 O O . GLN A 1 80 ? -10.316 -4.585 -2.222 1.00 83.38 80 GLN A O 1
ATOM 629 N N . ALA A 1 81 ? -9.512 -5.714 -0.443 1.00 85.38 81 ALA A N 1
ATOM 630 C CA . ALA A 1 81 ? -10.200 -4.893 0.535 1.00 85.38 81 ALA A CA 1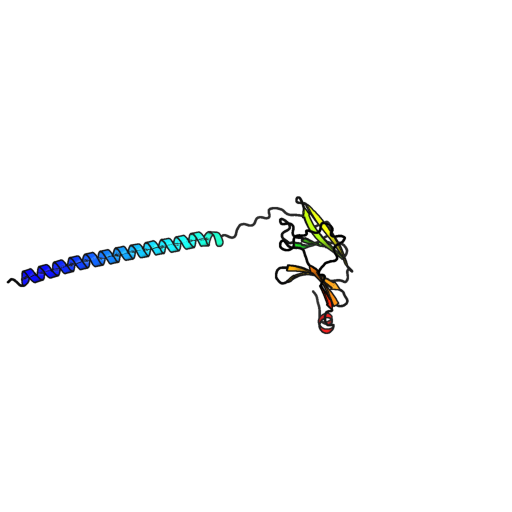
ATOM 631 C C . ALA A 1 81 ? -9.434 -3.588 0.812 1.00 85.38 81 ALA A C 1
ATOM 633 O O . ALA A 1 81 ? -8.204 -3.547 0.836 1.00 85.38 81 ALA A O 1
ATOM 634 N N . ALA A 1 82 ? -10.189 -2.528 1.067 1.00 89.25 82 ALA A N 1
ATOM 635 C CA . ALA A 1 82 ? -9.741 -1.362 1.806 1.00 89.25 82 ALA A CA 1
ATOM 636 C C . ALA A 1 82 ? -10.190 -1.500 3.267 1.00 89.25 82 ALA A C 1
ATOM 638 O O . ALA A 1 82 ? -11.268 -2.026 3.542 1.00 89.25 82 ALA A O 1
ATOM 639 N N . VAL A 1 83 ? -9.371 -1.022 4.195 1.00 89.62 83 VAL A N 1
ATOM 640 C CA . VAL A 1 83 ? -9.694 -0.923 5.619 1.00 89.62 83 VAL A CA 1
ATOM 641 C C . VAL A 1 83 ? -10.031 0.527 5.911 1.00 89.62 83 VAL A C 1
ATOM 643 O O . VAL A 1 83 ? -9.245 1.426 5.608 1.00 89.62 83 VAL A O 1
ATOM 646 N N . ILE A 1 84 ? -11.203 0.747 6.489 1.00 90.88 84 ILE A N 1
ATOM 647 C CA . ILE A 1 84 ? -11.713 2.074 6.813 1.00 90.88 84 ILE A CA 1
ATOM 648 C C . ILE A 1 84 ? -11.975 2.131 8.309 1.00 90.88 84 ILE A C 1
ATOM 650 O O . ILE A 1 84 ? -12.744 1.311 8.821 1.00 90.88 84 ILE A O 1
ATOM 654 N N . ASP A 1 85 ? -11.364 3.096 8.987 1.00 89.69 85 ASP A N 1
ATOM 655 C CA . ASP A 1 85 ? -11.796 3.493 10.321 1.00 89.69 85 ASP A CA 1
ATOM 656 C C . ASP A 1 85 ? -13.079 4.306 10.194 1.00 89.69 85 ASP A C 1
ATOM 658 O O . ASP A 1 85 ? -13.145 5.267 9.439 1.00 89.69 85 ASP A O 1
ATOM 662 N N . GLY A 1 86 ? -14.135 3.873 10.860 1.00 87.94 86 GLY A N 1
ATOM 663 C CA . GLY A 1 86 ? -15.474 4.428 10.755 1.00 87.94 86 GLY A CA 1
ATOM 664 C C . GLY A 1 86 ? -15.966 5.006 12.080 1.00 87.94 86 GLY A C 1
ATOM 665 O O . GLY A 1 86 ? -15.466 4.672 13.160 1.00 87.94 86 GLY A O 1
ATOM 666 N N . PRO A 1 87 ? -17.020 5.832 12.031 1.00 85.75 87 PRO A N 1
ATOM 667 C CA . PRO A 1 87 ? -17.480 6.586 13.184 1.00 85.75 87 PRO A CA 1
ATOM 668 C C . PRO A 1 87 ? -17.891 5.687 14.350 1.00 85.75 87 PRO A C 1
ATOM 670 O O . PRO A 1 87 ? -18.679 4.746 14.224 1.00 85.75 87 PRO A O 1
ATOM 673 N N . GLY A 1 88 ? -17.389 6.036 15.532 1.00 86.88 88 GLY A N 1
ATOM 674 C CA . GLY A 1 88 ? -17.672 5.348 16.784 1.00 86.88 88 GLY A CA 1
ATOM 675 C C . GLY A 1 88 ? -16.822 4.100 17.038 1.00 86.88 88 GLY A C 1
ATOM 676 O O . GLY A 1 88 ? -17.244 3.229 17.790 1.00 86.88 88 GLY A O 1
ATOM 677 N N . CYS A 1 89 ? -15.613 4.014 16.483 1.00 86.56 89 CYS A N 1
ATOM 678 C CA . CYS A 1 89 ? -14.686 2.911 16.774 1.00 86.56 89 CYS A CA 1
ATOM 679 C C . CYS A 1 89 ? -15.138 1.614 16.087 1.00 86.56 89 CYS A C 1
ATOM 681 O O . CYS A 1 89 ? -15.183 0.526 16.668 1.00 86.56 89 CYS A O 1
ATOM 683 N N . SER A 1 90 ? -15.561 1.750 14.830 1.00 87.31 90 SER A N 1
ATOM 684 C CA . SER A 1 90 ? -15.865 0.620 13.956 1.00 87.31 90 SER A CA 1
ATOM 685 C C . SER A 1 90 ? -14.855 0.545 12.833 1.00 87.31 90 SER A C 1
ATOM 687 O O . SER A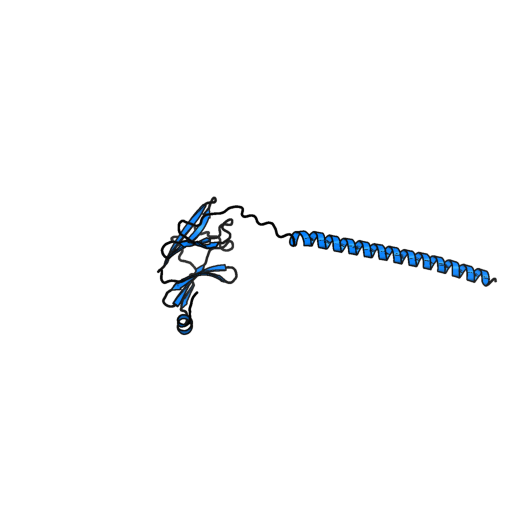 1 90 ? -14.631 1.549 12.179 1.00 87.31 90 SER A O 1
ATOM 689 N N . VAL A 1 91 ? -14.362 -0.644 12.519 1.00 87.94 91 VAL A N 1
ATOM 690 C CA . VAL A 1 91 ? -13.532 -0.855 11.334 1.00 87.94 91 VAL A CA 1
ATOM 691 C C . VAL A 1 91 ? -14.298 -1.600 10.280 1.00 87.94 91 VAL A C 1
ATOM 693 O O . VAL A 1 91 ? -14.937 -2.610 10.565 1.00 87.94 91 VAL A O 1
ATOM 696 N N . SER A 1 92 ? -14.224 -1.093 9.058 1.00 87.81 92 SER A N 1
ATOM 697 C CA . SER A 1 92 ? -14.908 -1.663 7.913 1.00 87.81 92 SER A CA 1
ATOM 698 C C . SER A 1 92 ? -13.920 -2.181 6.881 1.00 87.81 92 SER A C 1
ATOM 700 O O . SER A 1 92 ? -13.035 -1.452 6.440 1.00 87.81 92 SER A O 1
ATOM 702 N N . LEU A 1 93 ? -14.108 -3.428 6.457 1.00 87.19 93 LEU A N 1
ATOM 703 C CA . LEU A 1 93 ? -13.503 -3.962 5.247 1.00 87.19 93 LEU A CA 1
ATOM 704 C C . LEU A 1 93 ? -14.419 -3.610 4.081 1.00 87.19 93 LEU A C 1
ATOM 706 O O . LEU A 1 93 ? -15.507 -4.173 3.923 1.00 87.19 93 LEU A O 1
ATOM 710 N N . ALA A 1 94 ? -13.987 -2.647 3.280 1.00 86.94 94 ALA A N 1
ATOM 711 C CA . ALA A 1 94 ? -14.710 -2.178 2.117 1.00 86.94 94 ALA A CA 1
ATOM 712 C C . ALA A 1 94 ? -14.127 -2.757 0.832 1.00 86.94 94 ALA A C 1
ATOM 714 O O . ALA A 1 94 ? -12.925 -2.974 0.709 1.00 86.94 94 ALA A O 1
ATOM 715 N N . ARG A 1 95 ? -14.990 -2.991 -0.153 1.00 85.88 95 ARG A N 1
ATOM 716 C CA . ARG A 1 95 ? -14.596 -3.454 -1.480 1.00 85.88 95 ARG A CA 1
ATOM 717 C C . ARG A 1 95 ? -15.209 -2.561 -2.536 1.00 85.88 95 ARG A C 1
ATOM 719 O O . ARG A 1 95 ? -16.366 -2.147 -2.422 1.00 85.88 95 ARG A O 1
ATOM 726 N N . LEU A 1 96 ? -14.420 -2.289 -3.564 1.00 85.31 96 LEU A N 1
ATOM 727 C CA . LEU A 1 96 ? -14.892 -1.594 -4.743 1.00 85.31 96 LEU A CA 1
ATOM 728 C C .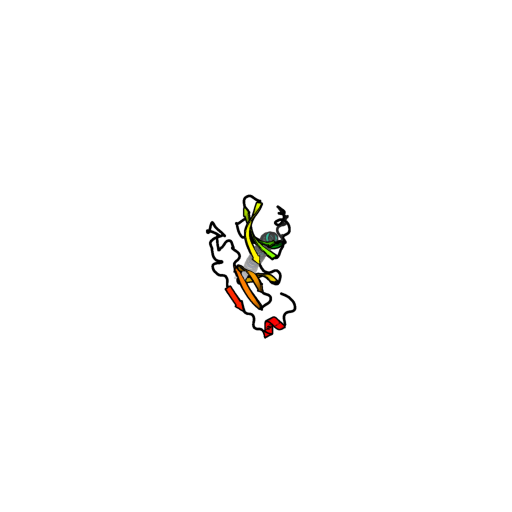 LEU A 1 96 ? -15.689 -2.567 -5.615 1.00 85.31 96 LEU A C 1
ATOM 730 O O . LEU A 1 96 ? -15.184 -3.616 -6.012 1.00 85.31 96 LEU A O 1
ATOM 734 N N . ASP A 1 97 ? -16.941 -2.221 -5.884 1.00 81.50 97 ASP A N 1
ATOM 735 C CA . ASP A 1 97 ? -17.842 -2.986 -6.741 1.00 81.50 97 ASP A CA 1
ATOM 736 C C . ASP A 1 97 ? -18.564 -2.017 -7.677 1.00 81.50 97 ASP A C 1
ATOM 738 O O . ASP A 1 97 ? -19.173 -1.049 -7.225 1.00 81.50 97 ASP A O 1
ATOM 742 N N . ASN A 1 98 ? -18.432 -2.225 -8.989 1.00 82.62 98 ASN A N 1
ATOM 743 C CA . ASN A 1 98 ? -18.980 -1.340 -10.026 1.00 82.62 98 ASN A CA 1
ATOM 744 C C . ASN A 1 98 ? -18.673 0.162 -9.817 1.00 82.62 98 ASN A C 1
ATOM 746 O O . ASN A 1 98 ? -19.508 1.021 -10.086 1.00 82.62 98 ASN A O 1
ATOM 750 N N . GLY A 1 99 ? -17.472 0.492 -9.322 1.00 79.94 99 GLY A N 1
ATOM 751 C CA . GLY A 1 99 ? -17.053 1.878 -9.073 1.00 79.94 99 GLY A CA 1
ATOM 752 C C . GLY A 1 99 ? -17.591 2.493 -7.775 1.00 79.94 99 GLY A C 1
ATOM 753 O O . GLY A 1 99 ? -17.304 3.656 -7.501 1.00 79.94 99 GLY A O 1
ATOM 754 N N . ILE A 1 100 ? -18.325 1.725 -6.966 1.00 83.75 100 ILE A N 1
ATOM 755 C CA . ILE A 1 100 ? -18.838 2.139 -5.660 1.00 83.75 100 ILE A CA 1
ATOM 756 C C . ILE A 1 100 ? -18.101 1.365 -4.571 1.00 83.75 100 ILE A C 1
ATOM 758 O O . ILE A 1 100 ? -18.073 0.131 -4.554 1.00 83.75 100 ILE A O 1
ATOM 762 N N . LEU A 1 101 ? -17.492 2.096 -3.643 1.00 86.06 101 LEU A N 1
ATOM 763 C CA . LEU A 1 101 ? -16.863 1.501 -2.477 1.00 86.06 101 LEU A CA 1
ATOM 764 C C . LEU A 1 101 ? -17.940 1.160 -1.443 1.00 86.06 101 LEU A C 1
ATOM 766 O O . LEU A 1 101 ? -18.640 2.036 -0.944 1.00 86.06 101 LEU A O 1
ATOM 770 N N . SER A 1 102 ? -18.082 -0.125 -1.133 1.00 85.00 102 SER A N 1
ATOM 771 C CA . SER A 1 102 ? -19.113 -0.638 -0.226 1.00 85.00 102 SER A CA 1
ATOM 772 C C . SER A 1 102 ? -18.473 -1.385 0.937 1.00 85.00 102 SER A C 1
ATOM 774 O O . SER A 1 102 ? -17.594 -2.221 0.720 1.00 85.00 102 SER A O 1
ATOM 776 N N . SER A 1 103 ? -18.912 -1.105 2.169 1.00 82.81 103 SER A N 1
ATOM 777 C CA . SER A 1 103 ? -18.526 -1.924 3.323 1.00 82.81 103 SER A CA 1
ATOM 778 C C . SER A 1 103 ? -19.113 -3.321 3.159 1.00 82.81 103 SER A C 1
ATOM 780 O O . SER A 1 103 ? -20.309 -3.471 2.905 1.00 82.81 103 SER A O 1
ATOM 782 N N . ARG A 1 104 ? -18.269 -4.343 3.277 1.00 80.25 104 ARG A N 1
ATOM 783 C CA . ARG A 1 104 ? -18.681 -5.751 3.225 1.00 80.25 104 ARG A CA 1
ATOM 784 C C . ARG A 1 104 ? -18.688 -6.390 4.605 1.00 80.25 104 ARG A C 1
ATOM 786 O O . ARG A 1 104 ? -19.521 -7.253 4.860 1.00 80.25 104 ARG A O 1
ATOM 793 N N . GLN A 1 105 ? -17.810 -5.932 5.490 1.00 78.81 105 GLN A N 1
ATOM 794 C CA . GLN A 1 105 ? -17.776 -6.328 6.890 1.00 78.81 105 GLN A CA 1
ATOM 795 C C . GLN A 1 105 ? -17.477 -5.107 7.738 1.00 78.81 105 GLN A C 1
ATOM 797 O O . GLN A 1 105 ? -16.561 -4.358 7.417 1.00 78.81 105 GLN A O 1
ATOM 802 N N . THR A 1 106 ? -18.202 -4.943 8.838 1.00 81.56 106 THR A N 1
ATOM 803 C CA . THR A 1 106 ? -17.915 -3.912 9.830 1.00 81.56 106 THR A CA 1
ATOM 804 C C . THR A 1 106 ? -17.822 -4.565 11.198 1.00 81.56 106 THR A C 1
ATOM 806 O O . THR A 1 106 ? -18.744 -5.253 11.629 1.00 81.56 106 THR A O 1
ATOM 809 N N . LEU A 1 107 ? -16.705 -4.344 11.880 1.00 80.56 107 LEU A N 1
ATOM 810 C CA . LEU A 1 107 ? -16.463 -4.797 13.239 1.00 80.56 107 LEU A CA 1
ATOM 811 C C . LEU A 1 107 ? -16.507 -3.593 14.174 1.00 80.56 107 LEU A C 1
ATOM 813 O O . LEU A 1 107 ? -15.761 -2.633 13.993 1.00 80.56 107 LEU A O 1
ATOM 817 N N . ARG A 1 108 ? -17.362 -3.645 15.195 1.00 83.88 108 ARG A N 1
ATOM 818 C CA . ARG A 1 108 ? -17.395 -2.640 16.259 1.00 83.88 108 ARG A CA 1
ATOM 819 C C . ARG A 1 108 ? -16.443 -3.045 17.377 1.00 83.88 108 ARG A C 1
ATOM 821 O O . ARG A 1 108 ? -16.509 -4.179 17.846 1.00 83.88 108 ARG A O 1
ATOM 828 N N . ARG A 1 109 ? -15.593 -2.119 17.818 1.00 81.81 109 ARG A N 1
ATOM 829 C CA . ARG A 1 109 ? -14.618 -2.340 18.890 1.00 81.81 109 ARG A CA 1
ATOM 830 C C . ARG A 1 109 ? -14.796 -1.328 20.021 1.00 81.81 109 ARG A C 1
ATOM 832 O O . ARG A 1 109 ? -15.402 -0.277 19.805 1.00 81.81 109 ARG A O 1
ATOM 839 N N . PRO A 1 110 ? -14.313 -1.624 21.239 1.00 87.94 110 PRO A N 1
ATOM 840 C CA . PRO A 1 110 ? -14.270 -0.625 22.295 1.00 87.94 110 PRO A CA 1
ATOM 841 C C . PRO A 1 110 ? -13.385 0.551 21.876 1.00 87.94 110 PRO A C 1
ATOM 843 O O . PRO A 1 110 ? -12.281 0.357 21.383 1.00 87.94 110 PRO A O 1
ATOM 846 N N . CYS A 1 111 ? -13.841 1.775 22.125 1.00 87.56 111 CYS A N 1
ATOM 847 C CA . CYS A 1 111 ? -13.116 2.993 21.748 1.00 87.56 111 CYS A CA 1
ATOM 848 C C . CYS A 1 111 ? -11.800 3.224 22.495 1.00 87.56 111 CYS A C 1
ATOM 850 O O . CYS A 1 111 ? -11.041 4.118 22.146 1.00 87.56 111 CYS A O 1
ATOM 852 N N . SER A 1 112 ? -11.543 2.442 23.541 1.00 87.00 112 SER A N 1
ATOM 853 C CA . SER A 1 112 ? -10.262 2.425 24.242 1.00 87.00 112 SER A CA 1
ATOM 854 C C . SER A 1 112 ? -9.201 1.584 23.529 1.00 87.00 112 SER A C 1
ATOM 856 O O . SER A 1 112 ? -8.066 1.533 23.997 1.00 87.00 112 SER A O 1
ATOM 858 N N . HIS A 1 113 ? -9.562 0.888 22.448 1.00 88.12 113 HIS A N 1
ATOM 859 C CA . HIS A 1 113 ? -8.618 0.129 21.647 1.00 88.12 113 HIS A CA 1
ATOM 860 C C . HIS A 1 113 ? -7.889 1.052 20.670 1.00 88.12 113 HIS A C 1
ATOM 862 O O . HIS A 1 113 ? -8.502 1.928 20.062 1.00 88.12 113 HIS A O 1
ATOM 868 N N . SER A 1 114 ? -6.591 0.824 20.502 1.00 86.62 114 SER A N 1
ATOM 869 C CA . SER A 1 114 ? -5.807 1.416 19.421 1.00 86.62 114 SER A CA 1
ATOM 870 C C . SER A 1 114 ? -5.867 0.509 18.197 1.00 86.62 114 SER A C 1
ATOM 872 O O . SER A 1 114 ? -5.950 -0.718 18.320 1.00 86.62 114 SER A O 1
ATOM 874 N N . LEU A 1 11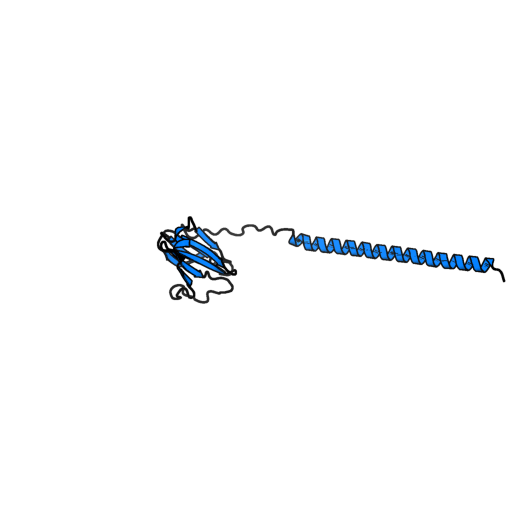5 ? -5.884 1.123 17.019 1.00 85.88 115 LEU A N 1
ATOM 875 C CA . LEU A 1 115 ? -6.129 0.434 15.772 1.00 85.88 115 LEU A CA 1
ATOM 876 C C . LEU A 1 115 ? -5.204 0.941 14.686 1.00 85.88 115 LEU A C 1
ATOM 878 O O . LEU A 1 115 ? -5.121 2.142 14.458 1.00 85.88 115 LEU A O 1
ATOM 882 N N . ASP A 1 116 ? -4.562 0.004 14.004 1.00 87.25 116 ASP A N 1
ATOM 883 C CA . ASP A 1 116 ? -3.667 0.310 12.897 1.00 87.25 116 ASP A CA 1
ATOM 884 C C . ASP A 1 116 ? -3.655 -0.845 11.888 1.00 87.25 116 ASP A C 1
ATOM 886 O O . ASP A 1 116 ? -4.208 -1.920 12.143 1.00 87.25 116 ASP A O 1
ATOM 890 N N . VAL A 1 117 ? -3.042 -0.643 10.725 1.00 88.88 117 VAL A N 1
ATOM 891 C CA . VAL A 1 117 ? -2.813 -1.691 9.733 1.00 88.88 117 VAL A CA 1
ATOM 892 C C . VAL A 1 117 ? -1.319 -1.872 9.514 1.00 88.88 117 VAL A C 1
ATOM 894 O O . VAL A 1 117 ? -0.648 -1.040 8.911 1.00 88.88 117 VAL A O 1
ATOM 897 N N . VAL A 1 118 ? -0.805 -3.029 9.926 1.00 89.50 118 VAL A N 1
ATOM 898 C CA . VAL A 1 118 ? 0.601 -3.390 9.727 1.00 89.50 118 VAL A CA 1
ATOM 899 C C . VAL A 1 118 ? 0.741 -4.353 8.560 1.00 89.50 118 VAL A C 1
ATOM 901 O O . VAL A 1 118 ? -0.069 -5.260 8.364 1.00 89.50 118 VAL A O 1
ATOM 904 N N . THR A 1 119 ? 1.809 -4.189 7.785 1.00 87.19 119 THR A N 1
ATOM 905 C CA . THR A 1 119 ? 2.153 -5.129 6.714 1.00 87.19 119 THR A CA 1
ATOM 906 C C . THR A 1 119 ? 3.287 -6.033 7.177 1.00 87.19 119 THR A C 1
ATOM 908 O O . THR A 1 119 ? 4.368 -5.555 7.510 1.00 87.19 119 THR A O 1
ATOM 911 N N . SER A 1 120 ? 3.060 -7.347 7.170 1.00 83.81 120 SER A N 1
ATOM 912 C CA . SER A 1 120 ? 4.059 -8.357 7.533 1.00 83.81 120 SER A CA 1
ATOM 913 C C . SER A 1 120 ? 4.177 -9.395 6.422 1.00 83.81 120 SER A C 1
ATOM 915 O O . SER A 1 120 ? 3.171 -9.930 5.960 1.00 83.81 120 SER A O 1
ATOM 917 N N . TYR A 1 121 ? 5.401 -9.651 5.948 1.00 85.31 121 TYR A N 1
ATOM 918 C CA . TYR A 1 121 ? 5.677 -10.524 4.793 1.00 85.31 121 TYR A CA 1
ATOM 919 C C . TYR A 1 121 ? 4.850 -10.180 3.536 1.00 85.31 121 TYR A C 1
ATOM 921 O O . TYR A 1 121 ? 4.443 -11.059 2.781 1.00 85.31 121 TYR A O 1
ATOM 929 N N . GLY A 1 122 ? 4.579 -8.888 3.318 1.00 81.31 122 GLY A N 1
ATOM 930 C CA . GLY A 1 122 ? 3.769 -8.410 2.191 1.00 81.31 122 GLY A CA 1
ATOM 931 C C . GLY A 1 122 ? 2.263 -8.653 2.339 1.00 81.31 122 GLY A C 1
ATOM 932 O O . GLY A 1 122 ? 1.517 -8.369 1.405 1.00 81.31 122 GLY A O 1
ATOM 933 N N . LEU A 1 123 ? 1.810 -9.154 3.493 1.00 83.81 123 LEU A N 1
ATOM 934 C CA . LEU A 1 123 ? 0.400 -9.334 3.815 1.00 83.81 123 LEU A CA 1
ATOM 935 C C . LEU A 1 123 ? -0.054 -8.278 4.839 1.00 83.81 123 LEU A C 1
ATOM 937 O O . LEU A 1 123 ? 0.585 -8.129 5.884 1.00 83.81 123 LEU A O 1
ATOM 941 N N . PRO A 1 124 ? -1.132 -7.537 4.550 1.00 88.38 124 PRO A N 1
ATOM 942 C CA . PRO A 1 124 ? -1.722 -6.574 5.471 1.00 88.38 124 PRO A CA 1
ATOM 943 C C . PRO A 1 124 ? -2.537 -7.258 6.579 1.00 88.38 124 PRO A C 1
ATOM 945 O O . PRO A 1 124 ? -3.313 -8.183 6.328 1.00 88.38 124 PRO A O 1
ATOM 948 N N . TYR A 1 125 ? -2.402 -6.752 7.803 1.00 87.75 125 TYR A N 1
ATOM 949 C CA . TYR A 1 125 ? -3.171 -7.157 8.977 1.00 87.75 125 TYR A CA 1
ATOM 950 C C . TYR A 1 125 ? -3.680 -5.921 9.713 1.00 87.75 125 TYR A C 1
ATOM 952 O O . TYR A 1 125 ? -2.898 -5.025 10.022 1.00 87.75 125 TYR A O 1
ATOM 960 N N . VAL A 1 126 ? -4.967 -5.892 10.055 1.00 87.88 126 VAL A N 1
ATOM 961 C CA . VAL A 1 126 ? -5.488 -4.915 11.015 1.00 87.88 126 VAL A CA 1
ATOM 962 C C . VAL A 1 126 ? -5.062 -5.352 12.409 1.00 87.88 126 VAL A C 1
ATOM 964 O O . VAL A 1 126 ? -5.402 -6.449 12.854 1.00 87.88 126 VAL A O 1
ATOM 967 N N . VAL A 1 127 ? -4.339 -4.489 13.103 1.00 89.31 127 VAL A N 1
ATOM 968 C CA . VAL A 1 127 ? -3.940 -4.672 14.492 1.00 89.31 127 VAL A CA 1
ATOM 969 C C . VAL A 1 127 ? -4.981 -4.017 15.384 1.00 89.31 127 VAL A C 1
ATOM 971 O O . VAL A 1 127 ? -5.338 -2.856 15.219 1.00 89.31 127 VAL A O 1
ATOM 974 N N . ASP A 1 128 ? -5.510 -4.799 16.311 1.00 87.81 128 ASP A N 1
ATOM 975 C CA . ASP A 1 128 ? -6.285 -4.343 17.457 1.00 87.81 128 ASP A CA 1
ATOM 976 C C . ASP A 1 128 ? -5.403 -4.365 18.684 1.00 87.81 128 ASP A C 1
ATOM 978 O O . ASP A 1 128 ? -4.842 -5.417 18.992 1.00 87.81 128 ASP A O 1
ATOM 982 N N . ILE A 1 129 ? -5.327 -3.273 19.425 1.00 88.38 129 ILE A N 1
ATOM 983 C CA . ILE A 1 129 ? -4.619 -3.258 20.696 1.00 88.38 129 ILE A CA 1
ATOM 984 C C . ILE A 1 129 ? -5.583 -2.782 21.766 1.00 88.38 129 ILE A C 1
ATOM 986 O O . ILE A 1 129 ? -5.945 -1.611 21.838 1.00 88.38 129 ILE A O 1
ATOM 990 N N . SER A 1 130 ? -6.009 -3.710 22.613 1.00 88.25 130 SER A N 1
ATOM 991 C CA . SER A 1 130 ? -6.879 -3.397 23.743 1.00 88.25 130 SER A CA 1
ATOM 992 C C . SER A 1 130 ? -6.159 -2.581 24.816 1.00 88.25 130 SER A C 1
ATOM 994 O O . SER A 1 130 ? -4.943 -2.671 24.982 1.00 88.25 130 SER A O 1
ATOM 996 N N . ALA A 1 131 ? -6.934 -1.878 25.644 1.00 85.00 131 ALA A N 1
ATOM 997 C CA . ALA A 1 131 ? -6.418 -1.139 26.798 1.00 85.00 131 ALA A CA 1
ATOM 998 C C . ALA A 1 131 ? -5.723 -2.018 27.864 1.00 85.00 131 ALA A C 1
ATOM 1000 O O . ALA A 1 131 ? -5.056 -1.494 28.753 1.00 85.00 131 ALA A O 1
ATOM 1001 N N . SER A 1 132 ? -5.881 -3.344 27.802 1.00 85.19 132 SER A N 1
ATOM 1002 C CA . SER A 1 132 ? -5.216 -4.304 28.691 1.00 85.19 132 SER A CA 1
ATOM 1003 C C . SER A 1 132 ? -3.967 -4.947 28.074 1.00 85.19 132 SER A C 1
ATOM 1005 O O . SER A 1 132 ? -3.395 -5.853 28.677 1.00 85.19 132 SER A O 1
ATOM 1007 N N . GLY A 1 133 ? -3.539 -4.512 26.884 1.00 83.88 133 GLY A N 1
ATOM 1008 C CA . GLY A 1 133 ? -2.355 -5.043 26.205 1.00 83.88 133 GLY A CA 1
ATOM 1009 C C . GLY A 1 133 ? -2.574 -6.365 25.467 1.00 83.88 133 GLY A C 1
ATOM 1010 O O . GLY A 1 133 ? -1.607 -6.998 25.045 1.00 83.88 133 GLY A O 1
ATOM 1011 N N . GLN A 1 134 ? -3.825 -6.799 25.279 1.00 88.38 134 GLN A N 1
ATOM 1012 C CA . GLN A 1 134 ? -4.143 -7.846 24.306 1.00 88.38 134 GLN A CA 1
ATOM 1013 C C . GLN A 1 134 ? -4.070 -7.265 22.893 1.00 88.38 134 GLN A C 1
ATOM 1015 O O . GLN A 1 134 ? -4.768 -6.294 22.594 1.00 88.38 134 GLN A O 1
ATOM 1020 N N . VAL A 1 135 ? -3.273 -7.904 22.042 1.00 88.75 135 VAL A N 1
ATOM 1021 C CA . VAL A 1 135 ? -3.130 -7.608 20.618 1.00 88.75 135 VAL A CA 1
ATOM 1022 C C . VAL A 1 135 ? -3.886 -8.658 19.814 1.00 88.75 135 VAL A C 1
ATOM 1024 O O . VAL A 1 135 ? -3.783 -9.851 20.108 1.00 88.75 135 VAL A O 1
ATOM 1027 N N . ARG A 1 136 ? -4.642 -8.231 18.802 1.00 86.81 136 ARG A N 1
ATOM 1028 C CA . ARG A 1 136 ? -5.336 -9.113 17.854 1.00 86.81 136 ARG A CA 1
ATOM 1029 C C . ARG A 1 136 ? -4.973 -8.714 16.433 1.00 86.81 136 ARG A C 1
ATOM 1031 O O . ARG A 1 136 ? -4.999 -7.535 16.099 1.00 86.81 136 ARG A O 1
ATOM 1038 N N . LEU A 1 137 ? -4.644 -9.690 15.602 1.00 86.19 137 LEU A N 1
ATOM 1039 C CA . LEU A 1 137 ? -4.271 -9.496 14.206 1.00 86.19 137 LEU A CA 1
ATOM 1040 C C . LEU A 1 137 ? -5.366 -10.062 13.313 1.00 86.19 137 LEU A C 1
ATOM 1042 O O . LEU A 1 137 ? -5.636 -11.262 13.340 1.00 86.19 137 LEU A O 1
ATOM 1046 N N . LEU A 1 138 ? -5.980 -9.197 12.514 1.00 83.44 138 LEU A N 1
ATOM 1047 C CA . LEU A 1 138 ? -7.060 -9.546 11.606 1.00 83.44 138 LEU A CA 1
ATOM 1048 C C . LEU A 1 138 ? -6.510 -9.477 10.174 1.00 83.44 138 LEU A C 1
ATOM 1050 O O . LEU A 1 138 ? -6.148 -8.388 9.728 1.00 83.44 138 LEU A O 1
ATOM 1054 N N . PRO A 1 139 ? -6.406 -10.597 9.442 1.00 83.44 139 PRO A N 1
ATOM 1055 C CA . PRO A 1 139 ? -5.866 -10.577 8.085 1.00 83.44 139 PRO A CA 1
ATOM 1056 C C . PRO A 1 139 ? -6.765 -9.765 7.147 1.00 83.44 139 PRO A C 1
ATOM 1058 O O . PRO A 1 139 ? -7.987 -9.930 7.147 1.00 83.44 139 PRO A O 1
ATOM 1061 N N . VAL A 1 140 ? -6.157 -8.912 6.320 1.00 83.38 140 VAL A N 1
ATOM 1062 C CA . VAL A 1 140 ? -6.866 -8.149 5.286 1.00 83.38 140 VAL A CA 1
ATOM 1063 C C . VAL A 1 140 ? -6.758 -8.905 3.952 1.00 83.38 140 VAL A C 1
ATOM 1065 O O . VAL A 1 140 ? -5.647 -9.195 3.506 1.00 83.38 140 VAL A O 1
ATOM 1068 N N . PRO A 1 141 ? -7.879 -9.243 3.289 1.00 78.06 141 PRO A N 1
ATOM 1069 C CA . PRO A 1 141 ? -7.852 -10.024 2.052 1.00 78.06 141 PRO A CA 1
ATOM 1070 C C . PRO A 1 141 ? -7.109 -9.336 0.895 1.00 78.06 141 PRO A C 1
ATOM 1072 O O . PRO A 1 141 ? -7.400 -8.186 0.550 1.00 78.06 141 PRO A O 1
ATOM 1075 N N . THR A 1 142 ? -6.205 -10.075 0.246 1.00 75.12 142 THR A N 1
ATOM 1076 C CA . THR A 1 142 ? -5.382 -9.623 -0.895 1.00 75.12 142 THR A CA 1
ATOM 1077 C C . THR A 1 142 ? -5.658 -10.438 -2.167 1.00 75.12 142 THR A C 1
ATOM 1079 O O . THR A 1 142 ? -6.403 -11.413 -2.142 1.00 75.12 142 THR A O 1
ATOM 1082 N N . VAL A 1 143 ? -5.048 -10.075 -3.307 1.00 67.69 143 VAL A N 1
ATOM 1083 C CA . VAL A 1 143 ? -5.241 -10.788 -4.595 1.00 67.69 143 VAL A CA 1
ATOM 1084 C C . VAL A 1 143 ? -4.833 -12.265 -4.523 1.00 67.69 143 VAL A C 1
ATOM 1086 O O . VAL A 1 143 ? -5.461 -13.100 -5.170 1.00 67.69 143 VAL A O 1
ATOM 1089 N N . SER A 1 144 ? -3.820 -12.614 -3.722 1.00 61.59 144 SER A N 1
ATOM 1090 C CA . SER A 1 144 ? -3.400 -14.010 -3.524 1.00 61.59 144 SER A CA 1
ATOM 1091 C C . SER A 1 144 ? -4.371 -14.814 -2.652 1.00 61.59 144 SER A C 1
ATOM 1093 O O . SER A 1 144 ? -4.340 -16.043 -2.671 1.00 61.59 144 SER A O 1
ATOM 1095 N N . GLN A 1 145 ? -5.263 -14.135 -1.928 1.00 62.72 145 GLN A N 1
ATOM 1096 C CA . GLN A 1 145 ? -6.319 -14.717 -1.105 1.00 62.72 145 GLN A CA 1
ATOM 1097 C C . GLN A 1 145 ? -7.683 -14.221 -1.604 1.00 62.72 145 GLN A C 1
ATOM 1099 O O . GLN A 1 145 ? -8.314 -13.369 -0.971 1.00 62.72 145 GLN A O 1
ATOM 1104 N N . PRO A 1 146 ? -8.162 -14.726 -2.758 1.00 54.50 146 PRO A N 1
ATOM 1105 C CA . PRO A 1 146 ? -9.459 -14.330 -3.270 1.00 54.50 146 PRO A CA 1
ATOM 1106 C C . PRO A 1 146 ? -10.542 -14.687 -2.249 1.00 54.50 146 PRO A C 1
ATOM 1108 O O . PRO A 1 146 ? -10.688 -15.845 -1.856 1.00 54.50 146 PRO A O 1
ATOM 1111 N N . LEU A 1 147 ? -11.329 -13.682 -1.859 1.00 54.22 147 LEU A N 1
ATOM 1112 C CA . LEU A 1 147 ? -12.581 -13.829 -1.116 1.00 54.22 147 LEU A CA 1
ATOM 1113 C C . LEU A 1 147 ? -13.563 -14.680 -1.938 1.00 54.22 147 LEU A C 1
ATOM 1115 O O . LEU A 1 147 ? -14.426 -14.160 -2.639 1.00 54.22 147 LEU A O 1
ATOM 1119 N N . ARG A 1 148 ? -13.415 -16.007 -1.891 1.00 47.09 148 ARG A N 1
ATOM 1120 C CA . ARG A 1 148 ? -14.405 -16.964 -2.407 1.00 47.09 148 ARG A CA 1
ATOM 1121 C C . ARG A 1 148 ? -15.542 -17.229 -1.418 1.00 47.09 148 ARG A C 1
ATOM 1123 O O . ARG A 1 148 ? -16.414 -18.040 -1.707 1.00 47.09 148 ARG A O 1
ATOM 1130 N N . GLN A 1 149 ? -15.558 -16.549 -0.276 1.00 46.06 149 GLN A N 1
ATOM 1131 C CA . GLN A 1 149 ? -16.615 -16.669 0.719 1.00 46.06 149 GLN A CA 1
ATOM 1132 C C . GLN A 1 149 ? -17.589 -15.507 0.562 1.00 46.06 149 GLN A C 1
ATOM 1134 O O . GLN A 1 149 ? -17.293 -14.356 0.865 1.00 46.06 149 GLN A O 1
ATOM 1139 N N . SER A 1 150 ? -18.757 -15.844 0.027 1.00 41.00 150 SER A N 1
ATOM 1140 C CA . SER A 1 150 ? -19.853 -14.939 -0.302 1.00 41.00 150 SER A CA 1
ATOM 1141 C C . SER A 1 150 ? -20.556 -14.327 0.910 1.00 41.00 150 SER A C 1
ATOM 1143 O O . SER A 1 150 ? -21.417 -13.484 0.707 1.00 41.00 150 SER A O 1
ATOM 1145 N N . ASN A 1 151 ? -20.197 -14.685 2.145 1.00 40.41 151 ASN A N 1
ATOM 1146 C CA . ASN A 1 151 ? -20.847 -14.180 3.351 1.00 40.41 151 ASN A CA 1
ATOM 1147 C C . ASN A 1 151 ? -19.796 -13.829 4.409 1.00 40.41 151 ASN A C 1
ATOM 1149 O O . ASN A 1 151 ? -19.260 -14.706 5.078 1.00 40.41 151 ASN A O 1
ATOM 1153 N N . PHE A 1 152 ? -19.555 -12.533 4.602 1.00 49.94 152 PHE A N 1
ATOM 1154 C CA . PHE A 1 152 ? -18.756 -11.993 5.710 1.00 49.94 152 PHE A CA 1
ATOM 1155 C C . PHE A 1 152 ? -19.417 -12.170 7.095 1.00 49.94 152 PHE A C 1
ATOM 1157 O O . PHE A 1 152 ? -18.826 -11.792 8.103 1.00 49.94 152 PHE A O 1
ATOM 1164 N N . ILE A 1 153 ? -20.643 -12.709 7.150 1.00 46.66 153 ILE A N 1
ATOM 1165 C CA . ILE A 1 153 ? -21.425 -12.886 8.384 1.00 46.66 153 ILE A CA 1
ATOM 1166 C C . ILE A 1 153 ? -21.081 -14.207 9.101 1.00 46.66 153 ILE A C 1
ATOM 1168 O O . ILE A 1 153 ? -21.145 -14.249 10.325 1.00 46.66 153 ILE A O 1
ATOM 1172 N N . ASP A 1 154 ? -20.631 -15.241 8.375 1.00 39.53 154 ASP A N 1
ATOM 1173 C CA . ASP A 1 154 ? -20.495 -16.611 8.916 1.00 39.53 154 ASP A CA 1
ATOM 1174 C C . ASP A 1 154 ? -19.072 -17.182 8.881 1.00 39.53 154 ASP A C 1
ATOM 1176 O O . ASP A 1 154 ? -18.826 -18.297 9.344 1.00 39.53 154 ASP A O 1
ATOM 1180 N N . THR A 1 155 ? -18.103 -16.447 8.340 1.00 44.28 155 THR A N 1
ATOM 1181 C CA . THR A 1 155 ? -16.696 -16.822 8.476 1.00 44.28 155 THR A CA 1
ATOM 1182 C C . THR A 1 155 ? -16.174 -16.263 9.793 1.00 44.28 155 THR A C 1
ATOM 1184 O O . THR A 1 155 ? -16.022 -15.039 9.879 1.00 44.28 155 THR A O 1
ATOM 1187 N N . PRO A 1 156 ? -15.859 -17.096 10.812 1.00 44.25 156 PRO A N 1
ATOM 1188 C CA . PRO A 1 156 ? -14.996 -16.622 11.888 1.00 44.25 156 PRO A CA 1
ATOM 1189 C C . PRO A 1 156 ? -13.749 -16.059 11.213 1.00 44.25 156 PRO A C 1
ATOM 1191 O O . PRO A 1 156 ? -13.341 -16.594 10.179 1.00 44.25 156 PRO A O 1
ATOM 1194 N N . LEU A 1 157 ? -13.177 -14.972 11.731 1.00 51.50 157 LEU A N 1
ATOM 1195 C CA . LEU A 1 157 ? -11.901 -14.470 11.235 1.00 51.50 157 LEU A CA 1
ATOM 1196 C C . LEU A 1 157 ? -10.902 -15.624 11.288 1.00 51.50 157 LEU A C 1
ATOM 1198 O O . LEU A 1 157 ? -10.375 -15.953 12.345 1.00 51.50 157 LEU A O 1
ATOM 1202 N N . ALA A 1 158 ? -10.722 -16.307 10.157 1.00 43.56 158 ALA A N 1
ATOM 1203 C CA . ALA A 1 158 ? -10.327 -17.713 10.157 1.00 43.56 158 ALA A CA 1
ATOM 1204 C C . ALA A 1 158 ? -8.868 -17.921 10.578 1.00 43.56 158 ALA A C 1
ATOM 1206 O O . ALA A 1 158 ? -8.417 -19.054 10.637 1.00 43.56 158 ALA A O 1
ATOM 1207 N N . ASN A 1 159 ? -8.156 -16.831 10.880 1.00 53.47 159 ASN A N 1
ATOM 1208 C CA . ASN A 1 159 ? -6.796 -16.777 11.392 1.00 53.47 159 ASN A CA 1
ATOM 1209 C C . ASN A 1 159 ? -6.593 -15.520 12.262 1.00 53.47 159 ASN A C 1
ATOM 1211 O O . ASN A 1 159 ? -5.580 -14.835 12.123 1.00 53.47 159 ASN A O 1
ATOM 1215 N N . GLU A 1 160 ? -7.564 -15.153 13.109 1.00 64.06 160 GLU A N 1
ATOM 1216 C CA . GLU A 1 160 ? -7.323 -14.110 14.111 1.00 64.06 160 GLU A CA 1
ATOM 1217 C C . GLU A 1 160 ? -6.246 -14.601 15.087 1.00 64.06 160 GLU A C 1
ATOM 1219 O O . GLU A 1 160 ? -6.467 -15.503 15.895 1.00 64.06 160 GLU A O 1
ATOM 1224 N N . MET A 1 161 ? -5.044 -14.040 14.974 1.00 73.56 161 MET A N 1
ATOM 1225 C CA . MET A 1 161 ? -3.960 -14.325 15.907 1.00 73.56 161 MET A CA 1
ATOM 1226 C C . MET A 1 161 ? -4.047 -13.322 17.045 1.00 73.56 161 MET A C 1
ATOM 1228 O O . MET A 1 161 ? -3.939 -12.118 16.818 1.00 73.56 161 MET A O 1
ATOM 1232 N N . SER A 1 162 ? -4.226 -13.808 18.269 1.00 83.69 162 SER A N 1
ATOM 1233 C CA . SER A 1 162 ? -4.221 -12.959 19.457 1.00 83.69 162 SER A CA 1
ATOM 1234 C C . SER A 1 162 ? -3.084 -13.333 20.391 1.00 83.69 162 SER A C 1
ATOM 1236 O O . SER A 1 162 ? -2.870 -14.514 20.664 1.00 83.69 162 SER A O 1
ATOM 1238 N N . PHE A 1 163 ? -2.400 -12.334 20.929 1.00 87.94 163 PHE A N 1
ATOM 1239 C CA . PHE A 1 163 ? -1.380 -12.519 21.951 1.00 87.94 163 PHE A CA 1
ATOM 1240 C C . PHE A 1 163 ? -1.425 -11.365 22.951 1.00 87.94 163 PHE A C 1
ATOM 1242 O O . PHE A 1 163 ? -1.970 -10.301 22.672 1.00 87.94 163 PHE A O 1
ATOM 1249 N N . ALA A 1 164 ? -0.882 -11.583 24.145 1.00 89.00 164 ALA A N 1
ATOM 1250 C CA . ALA A 1 164 ? -0.753 -10.539 25.152 1.00 89.00 164 ALA A CA 1
ATOM 1251 C C . ALA A 1 164 ? 0.659 -9.956 25.111 1.00 89.00 164 ALA A C 1
ATOM 1253 O O . ALA A 1 164 ? 1.642 -10.696 25.016 1.00 89.00 164 ALA A O 1
ATOM 1254 N N . LEU A 1 165 ? 0.761 -8.634 25.203 1.00 85.50 165 LEU A N 1
ATOM 1255 C CA . LEU A 1 165 ? 2.040 -7.961 25.359 1.00 85.50 165 LEU A CA 1
ATOM 1256 C C . LEU A 1 165 ? 2.575 -8.184 26.780 1.00 85.50 165 LEU A C 1
ATOM 1258 O O . LEU A 1 165 ? 1.811 -8.104 27.747 1.00 85.50 165 LEU A O 1
ATOM 1262 N N . PRO A 1 166 ? 3.886 -8.427 26.945 1.00 88.31 166 PRO A N 1
ATOM 1263 C CA . PRO A 1 166 ? 4.498 -8.438 28.264 1.00 88.31 166 PRO A CA 1
ATOM 1264 C C . PRO A 1 166 ? 4.234 -7.116 28.989 1.00 88.31 166 PRO A C 1
ATOM 1266 O O . PRO A 1 166 ? 4.423 -6.041 28.418 1.00 88.31 166 PRO A O 1
ATOM 1269 N N . GLN A 1 167 ? 3.856 -7.186 30.266 1.00 83.06 167 GLN A N 1
ATOM 1270 C CA . GLN A 1 167 ? 3.460 -6.008 31.047 1.00 83.06 167 GLN A CA 1
ATOM 1271 C C . GLN A 1 167 ? 4.545 -4.919 31.082 1.00 83.06 167 GLN A C 1
ATOM 1273 O O . GLN A 1 167 ? 4.226 -3.735 31.050 1.00 83.06 167 GLN A O 1
ATOM 1278 N N . GLY A 1 168 ? 5.824 -5.312 31.095 1.00 84.12 168 GLY A N 1
ATOM 1279 C CA . GLY A 1 168 ? 6.948 -4.373 31.044 1.00 84.12 168 GLY A CA 1
ATOM 1280 C C . GLY A 1 168 ? 7.041 -3.587 29.732 1.00 84.12 168 GLY A C 1
ATOM 1281 O O . GLY A 1 168 ? 7.436 -2.429 29.760 1.00 84.12 168 GLY A O 1
ATOM 1282 N N . VAL A 1 169 ? 6.637 -4.186 28.607 1.00 81.94 169 VAL A N 1
ATOM 1283 C CA . VAL A 1 169 ? 6.571 -3.514 27.297 1.00 81.94 169 VAL A CA 1
ATOM 1284 C C . VAL A 1 169 ? 5.328 -2.626 27.232 1.00 81.94 169 VAL A C 1
ATOM 1286 O O . VAL A 1 169 ? 5.426 -1.465 26.853 1.00 81.94 169 VAL A O 1
ATOM 1289 N N . TRP A 1 170 ? 4.179 -3.141 27.683 1.00 82.06 170 TRP A N 1
ATOM 1290 C CA . TRP A 1 170 ? 2.915 -2.395 27.728 1.00 82.06 170 TRP A CA 1
ATOM 1291 C C . TRP A 1 170 ? 3.016 -1.108 28.560 1.00 82.06 170 TRP A C 1
ATOM 1293 O O . TRP A 1 170 ? 2.584 -0.042 28.133 1.00 82.06 170 TRP A O 1
ATOM 1303 N N . ALA A 1 171 ? 3.637 -1.183 29.741 1.00 81.06 171 ALA A N 1
ATOM 1304 C CA . ALA A 1 171 ? 3.764 -0.048 30.653 1.00 81.06 171 ALA A CA 1
ATOM 1305 C C . ALA A 1 171 ? 4.689 1.073 30.141 1.00 81.06 171 ALA A C 1
ATOM 1307 O O . ALA A 1 171 ? 4.663 2.172 30.688 1.00 81.06 171 ALA A O 1
ATOM 1308 N N . GLN A 1 172 ? 5.518 0.800 29.129 1.00 82.62 172 GLN A N 1
ATOM 1309 C CA . GLN A 1 172 ? 6.471 1.761 28.565 1.00 82.62 172 GLN A CA 1
ATOM 1310 C C . GLN A 1 172 ? 5.961 2.446 27.291 1.00 82.62 172 GLN A C 1
ATOM 1312 O O . GLN A 1 172 ? 6.644 3.329 26.770 1.00 82.62 172 GLN A O 1
ATOM 1317 N N . GLN A 1 173 ? 4.788 2.068 26.776 1.00 72.75 173 GLN A N 1
ATOM 1318 C CA . GLN A 1 173 ? 4.270 2.661 25.546 1.00 72.75 173 GLN A CA 1
ATOM 1319 C C . GLN A 1 173 ? 3.835 4.118 25.764 1.00 72.75 173 GLN A C 1
ATOM 1321 O O . GLN A 1 173 ? 3.193 4.457 26.759 1.00 72.75 173 GLN A O 1
ATOM 1326 N N . THR A 1 174 ? 4.118 4.974 24.789 1.00 69.88 174 THR A N 1
ATOM 1327 C CA . THR A 1 174 ? 3.617 6.360 24.733 1.00 69.88 174 THR A CA 1
ATOM 1328 C C . THR A 1 174 ? 2.702 6.606 23.530 1.00 69.88 174 THR A C 1
ATOM 1330 O O . THR A 1 174 ? 2.084 7.663 23.439 1.00 69.88 174 THR A O 1
ATOM 1333 N N . GLY A 1 175 ? 2.582 5.618 22.639 1.00 66.62 175 GLY A N 1
ATOM 1334 C CA . GLY A 1 175 ? 1.771 5.616 21.425 1.00 66.62 175 GLY A CA 1
ATOM 1335 C C . GLY A 1 175 ? 1.998 4.318 20.646 1.00 66.62 175 GLY A C 1
ATOM 1336 O O . GLY A 1 175 ? 2.959 3.599 20.936 1.00 66.62 175 GLY A O 1
ATOM 1337 N N . TRP A 1 176 ? 1.105 4.030 19.702 1.00 64.56 176 TRP A N 1
ATOM 1338 C CA . TRP A 1 176 ? 1.171 2.896 18.780 1.00 64.56 176 TRP A CA 1
ATOM 1339 C C . TRP A 1 176 ? 1.207 3.417 17.353 1.00 64.56 176 TRP A C 1
ATOM 1341 O O . TRP A 1 176 ? 0.437 4.370 17.088 1.00 64.56 176 TRP A O 1
#